Protein AF-A0A6A2YYT9-F1 (afdb_monomer_lite)

Organism: Hibiscus syriacus (NCBI:txid106335)

Foldseek 3Di:
DVVVVVVCCVPVPVNVVVVVVVVVVVVVVVVVVVVVVVVLVVVLVVVVVVVVVVVVVVVVVVVVVVVVVVVVVPVPDDDDDDDDDDDDDDPPPPCPPPDPQPPDQWWDWDQHSNFIKIWDAALVRDIDIDGLADPPHGAGQRVFGADNGRGDGPVHD

Structure (mmCIF, N/CA/C/O backbone):
data_AF-A0A6A2YYT9-F1
#
_entry.id   AF-A0A6A2YYT9-F1
#
loop_
_atom_site.group_PDB
_atom_site.id
_atom_site.type_symbol
_atom_site.label_atom_id
_atom_site.label_alt_id
_atom_site.label_comp_id
_atom_site.label_asym_id
_atom_site.label_entity_id
_atom_site.label_seq_id
_atom_site.pdbx_PDB_ins_code
_atom_site.Cartn_x
_atom_site.Cartn_y
_atom_site.Cartn_z
_atom_site.occupancy
_atom_site.B_iso_or_equiv
_atom_site.auth_seq_id
_atom_site.auth_comp_id
_atom_site.auth_asym_id
_atom_site.auth_atom_id
_atom_site.pdbx_PDB_model_num
ATOM 1 N N . MET A 1 1 ? 36.966 -10.163 -43.800 1.00 61.69 1 MET A N 1
ATOM 2 C CA . MET A 1 1 ? 36.571 -8.860 -43.213 1.00 61.69 1 MET A CA 1
ATOM 3 C C . MET A 1 1 ? 36.253 -8.956 -41.716 1.00 61.69 1 MET A C 1
ATOM 5 O O . MET A 1 1 ? 36.649 -8.059 -40.992 1.00 61.69 1 MET A O 1
ATOM 9 N N . LEU A 1 2 ? 35.681 -10.064 -41.221 1.00 68.06 2 LEU A N 1
ATOM 10 C CA . LEU A 1 2 ? 35.328 -10.274 -39.797 1.00 68.06 2 LEU A CA 1
ATOM 11 C C . LEU A 1 2 ? 36.461 -10.055 -38.766 1.00 68.06 2 LEU A C 1
ATOM 13 O O . LEU A 1 2 ? 36.206 -9.639 -37.641 1.00 68.06 2 LEU A O 1
ATOM 17 N N . LEU A 1 3 ? 37.720 -10.337 -39.126 1.00 70.00 3 LEU A N 1
ATOM 18 C CA . LEU A 1 3 ? 38.873 -10.094 -38.244 1.00 70.00 3 LEU A CA 1
ATOM 19 C C . LEU A 1 3 ? 39.231 -8.607 -38.141 1.00 70.00 3 LEU A C 1
ATOM 21 O O . LEU A 1 3 ? 39.622 -8.156 -37.073 1.00 70.00 3 LEU A O 1
ATOM 25 N N . HIS A 1 4 ? 39.078 -7.848 -39.229 1.00 68.00 4 HIS A N 1
ATOM 26 C CA . HIS A 1 4 ? 39.353 -6.411 -39.232 1.00 68.00 4 HIS A CA 1
ATOM 27 C C . HIS A 1 4 ? 38.322 -5.656 -38.394 1.00 68.00 4 HIS A C 1
ATOM 29 O O . HIS A 1 4 ? 38.706 -4.787 -37.625 1.00 68.00 4 HIS A O 1
ATOM 35 N N . GLU A 1 5 ? 37.045 -6.041 -38.457 1.00 70.75 5 GLU A N 1
ATOM 36 C CA . GLU A 1 5 ? 36.019 -5.477 -37.571 1.00 70.75 5 GLU A CA 1
ATOM 37 C C . GLU A 1 5 ? 36.331 -5.739 -36.096 1.00 70.75 5 GLU A C 1
ATOM 39 O O . GLU A 1 5 ? 36.351 -4.796 -35.311 1.00 70.75 5 GLU A O 1
ATOM 44 N N . LYS A 1 6 ? 36.675 -6.980 -35.720 1.00 71.19 6 LYS A N 1
ATOM 45 C CA . LYS A 1 6 ? 37.061 -7.299 -34.334 1.00 71.19 6 LYS A CA 1
ATOM 46 C C . LYS A 1 6 ? 38.315 -6.554 -33.875 1.00 71.19 6 LYS A C 1
ATOM 48 O O . LYS A 1 6 ? 38.374 -6.117 -32.732 1.00 71.19 6 LYS A O 1
ATOM 53 N N . VAL A 1 7 ? 39.317 -6.399 -34.739 1.00 73.12 7 VAL A N 1
ATOM 54 C CA . VAL A 1 7 ? 40.551 -5.669 -34.402 1.00 73.12 7 VAL A CA 1
ATOM 55 C C . VAL A 1 7 ? 40.289 -4.168 -34.275 1.00 73.12 7 VAL A C 1
ATOM 57 O O . VAL A 1 7 ? 40.799 -3.554 -33.345 1.00 73.12 7 VAL A O 1
ATOM 60 N N . VAL A 1 8 ? 39.456 -3.582 -35.139 1.00 73.88 8 VAL A N 1
ATOM 61 C CA . VAL A 1 8 ? 39.032 -2.177 -35.027 1.00 73.88 8 VAL A CA 1
ATOM 62 C C . VAL A 1 8 ? 38.221 -1.962 -33.752 1.00 73.88 8 VAL A C 1
ATOM 64 O O . VAL A 1 8 ? 38.427 -0.973 -33.065 1.00 73.88 8 VAL A O 1
ATOM 67 N N . GLU A 1 9 ? 37.356 -2.899 -33.376 1.00 70.38 9 GLU A N 1
ATOM 68 C CA . GLU A 1 9 ? 36.584 -2.814 -32.135 1.00 70.38 9 GLU A CA 1
ATOM 69 C C . GLU A 1 9 ? 37.470 -2.921 -30.879 1.00 70.38 9 GLU A C 1
ATOM 71 O O . GLU A 1 9 ? 37.204 -2.260 -29.876 1.00 70.38 9 GLU A O 1
ATOM 76 N N . VAL A 1 10 ? 38.544 -3.720 -30.936 1.00 71.12 10 VAL A N 1
ATOM 77 C CA . VAL A 1 10 ? 39.514 -3.879 -29.840 1.00 71.12 10 VAL A CA 1
ATOM 78 C C . VAL A 1 10 ? 40.496 -2.705 -29.760 1.00 71.12 10 VAL A C 1
ATOM 80 O O . VAL A 1 10 ? 40.836 -2.292 -28.658 1.00 71.12 10 VAL A O 1
ATOM 83 N N . LEU A 1 11 ? 40.941 -2.158 -30.893 1.00 75.12 11 LEU A N 1
ATOM 84 C CA . LEU A 1 11 ? 41.938 -1.082 -30.943 1.00 75.12 11 LEU A CA 1
ATOM 85 C C . LEU A 1 11 ? 41.334 0.327 -30.970 1.00 75.12 11 LEU A C 1
ATOM 87 O O . LEU A 1 11 ? 42.090 1.284 -30.841 1.00 75.12 11 LEU A O 1
ATOM 91 N N . ASN A 1 12 ? 40.015 0.481 -31.138 1.00 77.75 12 ASN A N 1
ATOM 92 C CA . ASN A 1 12 ? 39.346 1.781 -31.099 1.00 77.75 12 ASN A CA 1
ATOM 93 C C . ASN A 1 12 ? 39.064 2.205 -29.643 1.00 77.75 12 ASN A C 1
ATOM 95 O O . ASN A 1 12 ? 38.141 1.664 -29.023 1.00 77.75 12 ASN A O 1
ATOM 99 N N . PRO A 1 13 ? 39.781 3.210 -29.105 1.00 72.94 13 PRO A N 1
ATOM 100 C CA . PRO A 1 13 ? 39.626 3.636 -27.714 1.00 72.94 13 PRO A CA 1
ATOM 101 C C . PRO A 1 13 ? 38.206 4.135 -27.405 1.00 72.94 13 PRO A C 1
ATOM 103 O O . PRO A 1 13 ? 37.664 3.851 -26.340 1.00 72.94 13 PRO A O 1
ATOM 106 N N . LEU A 1 14 ? 37.548 4.785 -28.373 1.00 72.00 14 LEU A N 1
ATOM 107 C CA . LEU A 1 14 ? 36.194 5.329 -28.210 1.00 72.00 14 LEU A CA 1
ATOM 108 C C . LEU A 1 14 ? 35.130 4.229 -28.067 1.00 72.00 14 LEU A C 1
ATOM 110 O O . LEU A 1 14 ? 34.137 4.407 -27.361 1.00 72.00 14 LEU A O 1
ATOM 114 N N . ALA A 1 15 ? 35.332 3.076 -28.713 1.00 69.25 15 ALA A N 1
ATOM 115 C CA . ALA A 1 15 ? 34.413 1.943 -28.605 1.00 69.25 15 ALA A CA 1
ATOM 116 C C . ALA A 1 15 ? 34.485 1.283 -27.216 1.00 69.25 15 ALA A C 1
ATOM 118 O O . ALA A 1 15 ? 33.466 0.828 -26.688 1.00 69.25 15 ALA A O 1
ATOM 119 N N . TRP A 1 16 ? 35.671 1.265 -26.603 1.00 67.81 16 TRP A N 1
ATOM 120 C CA . TRP A 1 16 ? 35.876 0.766 -25.241 1.00 67.81 16 TRP A CA 1
ATOM 121 C C . TRP A 1 16 ? 35.292 1.698 -24.194 1.00 67.81 16 TRP A C 1
ATOM 123 O O . TRP A 1 16 ? 34.579 1.244 -23.298 1.00 67.81 16 TRP A O 1
ATOM 133 N N . GLU A 1 17 ? 35.536 2.998 -24.333 1.00 74.50 17 GLU A N 1
ATOM 134 C CA . GLU A 1 17 ? 34.951 3.994 -23.443 1.00 74.50 17 GLU A CA 1
ATOM 135 C C . GLU A 1 17 ? 33.426 3.955 -23.499 1.00 74.50 17 GLU A C 1
ATOM 137 O O . GLU A 1 17 ? 32.790 3.963 -22.454 1.00 74.50 17 GLU A O 1
ATOM 142 N N . TYR A 1 18 ? 32.813 3.800 -24.676 1.00 74.75 18 TYR A N 1
ATOM 143 C CA . TYR A 1 18 ? 31.355 3.703 -24.776 1.00 74.75 18 TYR A CA 1
ATOM 144 C C . TYR A 1 18 ? 30.784 2.465 -24.063 1.00 74.75 18 TYR A C 1
ATOM 146 O O . TYR A 1 18 ? 29.787 2.572 -23.347 1.00 74.75 18 TYR A O 1
ATOM 154 N N . LYS A 1 19 ? 31.424 1.294 -24.205 1.00 74.88 19 LYS A N 1
ATOM 155 C CA . LYS A 1 19 ? 31.033 0.069 -23.479 1.00 74.88 19 LYS A CA 1
ATOM 156 C C . LYS A 1 19 ? 31.203 0.236 -21.966 1.00 74.88 19 LYS A C 1
ATOM 158 O O . LYS A 1 19 ? 30.311 -0.138 -21.206 1.00 74.88 19 LYS A O 1
ATOM 163 N N . SER A 1 20 ? 32.306 0.851 -21.542 1.00 82.69 20 SER A N 1
ATOM 164 C CA . SER A 1 20 ? 32.598 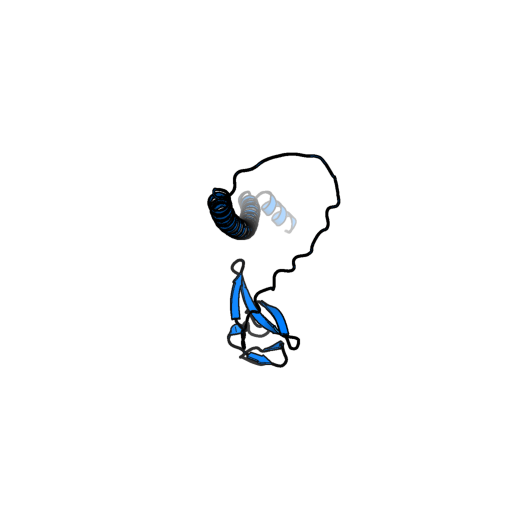1.161 -20.139 1.00 82.69 20 SER A CA 1
ATOM 165 C C . SER A 1 20 ? 31.582 2.147 -19.547 1.00 82.69 20 SER A C 1
ATOM 167 O O . SER A 1 20 ? 30.971 1.878 -18.516 1.00 82.69 20 SER A O 1
ATOM 169 N N . ILE A 1 21 ? 31.295 3.244 -20.252 1.00 87.88 21 ILE A N 1
ATOM 170 C CA . ILE A 1 21 ? 30.288 4.245 -19.878 1.00 87.88 21 ILE A CA 1
ATOM 171 C C . ILE A 1 21 ? 28.893 3.620 -19.825 1.00 87.88 21 ILE A C 1
ATOM 173 O O . ILE A 1 21 ? 28.122 3.927 -18.919 1.00 87.88 21 ILE A O 1
ATOM 177 N N . GLY A 1 22 ? 28.558 2.734 -20.765 1.00 85.62 22 GLY A N 1
ATOM 178 C CA . GLY A 1 22 ? 27.304 1.983 -20.744 1.00 85.62 22 GLY A CA 1
ATOM 179 C C . GLY A 1 22 ? 27.167 1.122 -19.487 1.00 85.62 22 GLY A C 1
ATOM 180 O O . GLY A 1 22 ? 26.114 1.137 -18.850 1.00 85.62 22 GLY A O 1
ATOM 181 N N . SER A 1 23 ? 28.245 0.438 -19.092 1.00 87.69 23 SER A N 1
ATOM 182 C CA . SER A 1 23 ? 28.294 -0.340 -17.850 1.00 87.69 23 SER A CA 1
ATOM 183 C C . SER A 1 23 ? 28.116 0.546 -16.615 1.00 87.69 23 SER A C 1
ATOM 185 O O . SER A 1 23 ? 27.245 0.270 -15.796 1.00 87.69 23 SER A O 1
ATOM 187 N N . MET A 1 24 ? 28.861 1.652 -16.517 1.00 90.50 24 MET A N 1
ATOM 188 C CA . MET A 1 24 ? 28.751 2.589 -15.390 1.00 90.50 24 MET A CA 1
ATOM 189 C C . MET A 1 24 ? 27.354 3.215 -15.288 1.00 90.50 24 MET A C 1
ATOM 191 O O . MET A 1 24 ? 26.817 3.374 -14.198 1.00 90.50 24 MET A O 1
ATOM 195 N N . LYS A 1 25 ? 26.720 3.548 -16.419 1.00 93.06 25 LYS A N 1
ATOM 196 C CA . LYS A 1 25 ? 25.337 4.054 -16.433 1.00 93.06 25 LYS A CA 1
ATOM 197 C C . LYS A 1 25 ? 24.338 3.020 -15.924 1.00 93.06 25 LYS A C 1
ATOM 199 O O . LYS A 1 25 ? 23.397 3.391 -15.228 1.00 93.06 25 LYS A O 1
ATOM 204 N N . LYS A 1 26 ? 24.527 1.746 -16.275 1.00 94.38 26 LYS A N 1
ATOM 205 C CA . LYS A 1 26 ? 23.683 0.656 -15.778 1.00 94.38 26 LYS A CA 1
ATOM 206 C C . LYS A 1 26 ? 23.831 0.500 -14.264 1.00 94.38 26 LYS A C 1
ATOM 208 O O . LYS A 1 26 ? 22.820 0.436 -13.578 1.00 94.38 26 LYS A O 1
ATOM 213 N N . GLU A 1 27 ? 25.063 0.505 -13.764 1.00 95.25 27 GLU A N 1
ATOM 214 C CA . GLU A 1 27 ? 25.356 0.412 -12.329 1.00 95.25 27 GLU A CA 1
ATOM 215 C C . GLU A 1 27 ? 24.778 1.605 -11.551 1.00 95.25 27 GLU A C 1
ATOM 217 O O . GLU A 1 27 ? 24.153 1.423 -10.514 1.00 95.25 27 GLU A O 1
ATOM 222 N N . LEU A 1 28 ? 24.874 2.826 -12.090 1.00 96.81 28 LEU A N 1
ATOM 223 C CA . LEU A 1 28 ? 24.225 3.998 -11.491 1.00 96.81 28 LEU A CA 1
ATOM 224 C C . LEU A 1 28 ? 22.702 3.857 -11.423 1.00 96.81 28 LEU A C 1
ATOM 226 O O . LEU A 1 28 ? 22.107 4.226 -10.415 1.00 96.81 28 LEU A O 1
ATOM 230 N N . ALA A 1 29 ? 22.069 3.339 -12.477 1.00 96.44 29 ALA A N 1
ATOM 231 C CA . ALA A 1 29 ? 20.625 3.118 -12.486 1.00 96.44 29 ALA A CA 1
ATOM 232 C C . ALA A 1 29 ? 20.206 2.042 -11.470 1.00 96.44 29 ALA A C 1
ATOM 234 O O . ALA A 1 29 ? 19.182 2.187 -10.804 1.00 96.44 29 ALA A O 1
ATOM 235 N N . GLU A 1 30 ? 21.010 0.988 -11.325 1.00 96.81 30 GLU A N 1
ATOM 236 C CA . GLU A 1 30 ? 20.811 -0.065 -10.328 1.00 96.81 30 GLU A CA 1
ATOM 237 C C . GLU A 1 30 ? 20.939 0.488 -8.905 1.00 96.81 30 GLU A C 1
ATOM 239 O O . GLU A 1 30 ? 19.994 0.380 -8.125 1.00 96.81 30 GLU A O 1
ATOM 244 N N . LEU A 1 31 ? 22.026 1.203 -8.605 1.00 97.31 31 LEU A N 1
ATOM 245 C CA . LEU A 1 31 ? 22.244 1.843 -7.304 1.00 97.31 31 LEU A CA 1
ATOM 246 C C . LEU A 1 31 ? 21.161 2.875 -6.962 1.00 97.31 31 LEU A C 1
ATOM 248 O O . LEU A 1 31 ? 20.731 2.967 -5.814 1.00 97.31 31 LEU A O 1
ATOM 252 N N . GLN A 1 32 ? 20.685 3.649 -7.941 1.00 96.81 32 GLN A N 1
ATOM 253 C CA . GLN A 1 32 ? 19.550 4.555 -7.740 1.00 96.81 32 GLN A CA 1
ATOM 254 C C . GLN A 1 32 ? 18.268 3.791 -7.379 1.00 96.81 32 GLN A C 1
ATOM 256 O O . GLN A 1 32 ? 17.517 4.235 -6.507 1.00 96.81 32 GLN A O 1
ATOM 261 N N . GLY A 1 33 ? 18.030 2.638 -8.011 1.00 96.75 33 GLY A N 1
ATOM 262 C CA . GLY A 1 33 ? 16.920 1.746 -7.679 1.00 96.75 33 GLY A CA 1
ATOM 263 C C . GLY A 1 33 ? 17.029 1.175 -6.264 1.00 96.75 33 GLY A C 1
ATOM 264 O O . GLY A 1 33 ? 16.063 1.234 -5.500 1.00 96.75 33 GLY A O 1
ATOM 265 N N . GLU A 1 34 ? 18.210 0.688 -5.883 1.00 97.06 34 GLU A N 1
ATOM 266 C CA . GLU A 1 34 ? 18.478 0.180 -4.533 1.00 97.06 34 GLU A CA 1
ATOM 267 C C . GLU A 1 34 ? 18.303 1.266 -3.467 1.00 97.06 34 GLU A C 1
ATOM 269 O O . GLU A 1 34 ? 17.669 1.028 -2.437 1.00 97.06 34 GLU A O 1
ATOM 274 N N . LEU A 1 35 ? 18.791 2.485 -3.723 1.00 97.50 35 LEU A N 1
ATOM 275 C CA . LEU A 1 35 ? 18.624 3.618 -2.815 1.00 97.50 35 LEU A CA 1
ATOM 276 C C . LEU A 1 35 ? 17.145 3.971 -2.623 1.00 97.50 35 LEU A C 1
ATOM 278 O O . LEU A 1 35 ? 16.708 4.185 -1.492 1.00 97.50 35 LEU A O 1
ATOM 282 N N . ALA A 1 36 ? 16.359 3.991 -3.702 1.00 94.81 36 ALA A N 1
ATOM 283 C CA . ALA A 1 36 ? 14.920 4.231 -3.621 1.00 94.81 36 ALA A CA 1
ATOM 284 C C . ALA A 1 36 ? 14.212 3.145 -2.790 1.00 94.81 36 ALA A C 1
ATOM 286 O O . ALA A 1 36 ? 13.357 3.449 -1.952 1.00 94.81 36 ALA A O 1
ATOM 287 N N . GLN A 1 37 ? 14.601 1.879 -2.964 1.00 94.25 37 GLN A N 1
ATOM 288 C CA . GLN A 1 37 ? 14.065 0.772 -2.175 1.00 94.25 37 GLN A CA 1
ATOM 289 C C . GLN A 1 37 ? 14.454 0.881 -0.694 1.00 94.25 37 GLN A C 1
ATOM 291 O O . GLN A 1 37 ? 13.606 0.678 0.180 1.00 94.25 37 GLN A O 1
ATOM 296 N N . ALA A 1 38 ? 15.710 1.217 -0.398 1.00 95.50 38 ALA A N 1
ATOM 297 C CA . ALA A 1 38 ? 16.189 1.423 0.964 1.00 95.50 38 ALA A CA 1
ATOM 298 C C . ALA A 1 38 ? 15.450 2.585 1.643 1.00 95.50 38 ALA A C 1
ATOM 300 O O . ALA A 1 38 ? 14.999 2.445 2.778 1.00 95.50 38 ALA A O 1
ATOM 301 N N . HIS A 1 39 ? 15.234 3.694 0.933 1.00 94.44 39 HIS A N 1
ATOM 302 C CA . HIS A 1 39 ? 14.486 4.844 1.438 1.00 94.44 39 HIS A CA 1
ATOM 303 C C . HIS A 1 39 ? 13.045 4.472 1.829 1.00 94.44 39 HIS A C 1
ATOM 305 O O . HIS A 1 39 ? 12.601 4.799 2.931 1.00 94.44 39 HIS A O 1
ATOM 311 N N . LYS A 1 40 ? 12.346 3.680 0.998 1.00 90.75 40 LYS A N 1
ATOM 312 C CA . LYS A 1 40 ? 11.007 3.149 1.326 1.00 90.75 40 LYS A CA 1
ATOM 313 C C . LYS A 1 40 ? 11.017 2.299 2.606 1.00 90.75 40 LYS A C 1
ATOM 315 O O . LYS A 1 40 ? 10.098 2.385 3.426 1.00 90.75 40 LYS A O 1
ATOM 320 N N . GLN A 1 41 ? 12.054 1.480 2.801 1.00 92.00 41 GLN A N 1
ATOM 321 C CA . GLN A 1 41 ? 12.204 0.675 4.020 1.00 92.00 41 GLN A CA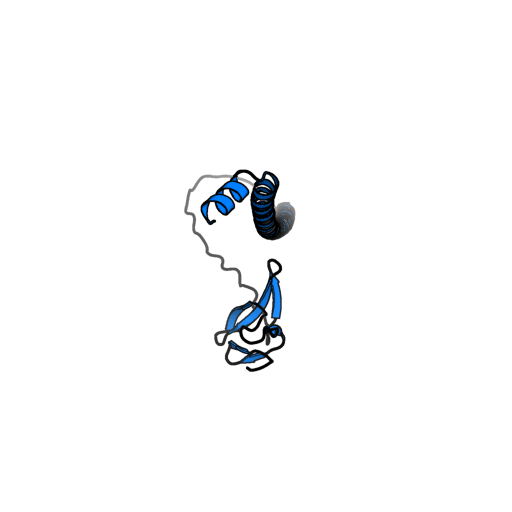 1
ATOM 322 C C . GLN A 1 41 ? 12.457 1.544 5.256 1.00 92.00 41 GLN A C 1
ATOM 324 O O . GLN A 1 41 ? 11.842 1.306 6.298 1.00 92.00 41 GLN A O 1
ATOM 329 N N . VAL A 1 42 ? 13.313 2.563 5.139 1.00 95.19 42 VAL A N 1
ATOM 330 C CA . VAL A 1 42 ? 13.613 3.498 6.232 1.00 95.19 42 VAL A CA 1
ATOM 331 C C . VAL A 1 42 ? 12.352 4.239 6.657 1.00 95.19 42 VAL A C 1
ATOM 333 O O . VAL A 1 42 ? 12.002 4.159 7.832 1.00 95.19 42 VAL A O 1
ATOM 336 N N . HIS A 1 43 ? 11.599 4.833 5.729 1.00 92.69 43 HIS A N 1
ATOM 337 C CA . HIS A 1 43 ? 10.335 5.508 6.054 1.00 92.69 43 HIS A CA 1
ATOM 338 C C . HIS A 1 43 ? 9.315 4.583 6.717 1.00 92.69 43 HIS A C 1
ATOM 340 O O . HIS A 1 43 ? 8.667 4.941 7.701 1.00 92.69 43 HIS A O 1
ATOM 346 N N . THR A 1 44 ? 9.212 3.343 6.238 1.00 89.56 44 THR A N 1
ATOM 347 C CA . THR A 1 44 ? 8.360 2.334 6.875 1.00 89.56 44 THR A CA 1
ATOM 348 C C . THR A 1 44 ? 8.796 2.054 8.315 1.00 89.56 44 THR A C 1
ATOM 350 O O . THR A 1 44 ? 7.957 1.936 9.212 1.00 89.56 44 THR A O 1
ATOM 353 N N . SER A 1 45 ? 10.102 1.922 8.553 1.00 93.12 45 SER A N 1
ATOM 354 C CA . SER A 1 45 ? 10.643 1.685 9.891 1.00 93.12 45 SER A CA 1
ATOM 355 C C . SER A 1 45 ? 10.454 2.894 10.811 1.00 93.12 45 SER A C 1
ATOM 357 O O . SER A 1 45 ? 10.055 2.721 11.961 1.00 93.12 45 SER A O 1
ATOM 359 N N . GLU A 1 46 ? 10.628 4.104 10.285 1.00 94.19 46 GLU A N 1
ATOM 360 C CA . GLU A 1 46 ? 10.427 5.370 10.982 1.00 94.19 46 GLU A CA 1
ATOM 361 C C . GLU A 1 46 ? 8.976 5.510 11.443 1.00 94.19 46 GLU A C 1
ATOM 363 O O . GLU A 1 46 ? 8.730 5.700 12.633 1.00 94.19 46 GLU A O 1
ATOM 368 N N . ALA A 1 47 ? 8.007 5.305 10.544 1.00 92.06 47 ALA A N 1
ATOM 369 C CA . ALA A 1 47 ? 6.585 5.367 10.879 1.00 92.06 47 ALA A CA 1
ATOM 370 C C . ALA A 1 47 ? 6.201 4.351 11.972 1.00 92.06 47 ALA A C 1
ATOM 372 O O . ALA A 1 47 ? 5.428 4.660 12.882 1.00 92.06 47 ALA A O 1
ATOM 373 N N . ARG A 1 48 ? 6.771 3.136 11.929 1.00 93.38 48 ARG A N 1
ATOM 374 C CA . ARG A 1 48 ? 6.552 2.112 12.968 1.00 93.38 48 ARG A CA 1
ATOM 375 C C . ARG A 1 48 ? 7.129 2.534 14.317 1.00 93.38 48 ARG A C 1
ATOM 377 O O . ARG A 1 48 ? 6.470 2.338 15.338 1.00 93.38 48 ARG A O 1
ATOM 384 N N . VAL A 1 49 ? 8.341 3.089 14.328 1.00 96.75 49 VAL A N 1
ATOM 385 C CA . VAL A 1 49 ? 8.996 3.571 15.552 1.00 96.75 49 VAL A CA 1
ATOM 386 C C . VAL A 1 49 ? 8.242 4.768 16.123 1.00 96.75 49 VAL A C 1
ATOM 388 O O . VAL A 1 49 ? 7.941 4.764 17.312 1.00 96.75 49 VAL A O 1
ATOM 391 N N . SER A 1 50 ? 7.853 5.735 15.292 1.00 95.06 50 SER A N 1
ATOM 392 C CA . SER A 1 50 ? 7.053 6.896 15.698 1.00 95.06 50 SER A CA 1
ATOM 393 C C . SER A 1 50 ? 5.742 6.470 16.370 1.00 95.06 50 SER A C 1
ATOM 395 O O . SER A 1 50 ? 5.493 6.854 17.511 1.00 95.06 50 SER A O 1
ATOM 397 N N . ALA A 1 51 ? 4.971 5.564 15.759 1.00 94.69 51 ALA A N 1
ATOM 398 C CA . ALA A 1 51 ? 3.740 5.052 16.366 1.00 94.69 51 ALA A CA 1
ATOM 399 C C . ALA A 1 51 ? 3.983 4.293 17.689 1.00 94.69 51 ALA A C 1
ATOM 401 O O . ALA A 1 51 ? 3.151 4.324 18.603 1.00 94.69 51 ALA A O 1
ATOM 402 N N . ALA A 1 52 ? 5.114 3.589 17.813 1.00 96.19 52 ALA A N 1
ATOM 403 C CA . ALA A 1 52 ? 5.493 2.924 19.056 1.00 96.19 52 ALA A CA 1
ATOM 404 C C . ALA A 1 52 ? 5.849 3.937 20.156 1.00 96.19 52 ALA A C 1
ATOM 406 O O . ALA A 1 52 ? 5.411 3.766 21.296 1.00 96.19 52 ALA A O 1
ATOM 407 N N . LEU A 1 53 ? 6.582 4.999 19.812 1.00 97.62 53 LEU A N 1
ATOM 408 C CA . LEU A 1 53 ? 6.913 6.093 20.723 1.00 97.62 53 LEU A CA 1
ATOM 409 C C . LEU A 1 53 ? 5.650 6.817 21.205 1.00 97.62 53 LEU A C 1
ATOM 411 O O . LEU A 1 53 ? 5.493 7.002 22.410 1.00 97.62 53 LEU A O 1
ATOM 415 N N . ASP A 1 54 ? 4.699 7.113 20.318 1.00 96.31 54 ASP A N 1
ATOM 416 C CA . ASP A 1 54 ? 3.418 7.733 20.688 1.00 96.31 54 ASP A CA 1
ATOM 417 C C . ASP A 1 54 ? 2.624 6.872 21.675 1.00 96.31 54 ASP A C 1
ATOM 419 O O . ASP A 1 54 ? 2.055 7.363 22.657 1.00 96.31 54 ASP A O 1
ATOM 423 N N . LYS A 1 55 ? 2.612 5.553 21.454 1.00 95.62 55 LYS A N 1
ATOM 424 C CA . LYS A 1 55 ? 1.963 4.609 22.365 1.00 95.62 55 LYS A CA 1
ATOM 425 C C . LYS A 1 55 ? 2.653 4.576 23.727 1.00 95.62 55 LYS A C 1
ATOM 427 O O . LYS A 1 55 ? 1.956 4.524 24.739 1.00 95.62 55 LYS A O 1
ATOM 432 N N . LEU A 1 56 ? 3.986 4.596 23.770 1.00 96.75 56 LEU A N 1
ATOM 433 C CA . LEU A 1 56 ? 4.735 4.653 25.028 1.00 96.75 56 LEU A CA 1
ATOM 434 C C . LEU A 1 56 ? 4.463 5.962 25.773 1.00 96.75 56 LEU A C 1
ATOM 436 O O . LEU A 1 56 ? 4.149 5.908 26.957 1.00 96.75 56 LEU A O 1
ATOM 440 N N . ALA A 1 57 ? 4.460 7.101 25.080 1.00 96.44 57 ALA A N 1
ATOM 441 C CA . ALA A 1 57 ? 4.125 8.398 25.666 1.00 96.44 57 ALA A CA 1
ATOM 442 C C . ALA A 1 57 ? 2.689 8.430 26.224 1.00 96.44 57 ALA A C 1
ATOM 444 O O . ALA A 1 57 ? 2.430 8.987 27.292 1.00 96.44 57 ALA A O 1
ATOM 445 N N . TYR A 1 58 ? 1.732 7.801 25.535 1.00 95.00 58 TYR A N 1
ATOM 446 C CA . TYR A 1 58 ? 0.374 7.630 26.053 1.00 95.00 58 TYR A CA 1
ATOM 447 C C . TYR A 1 58 ? 0.340 6.767 27.324 1.00 95.00 58 TYR A C 1
ATOM 449 O O . TYR A 1 58 ? -0.329 7.124 28.296 1.00 95.00 58 TYR A O 1
ATOM 457 N N . LEU A 1 59 ? 1.062 5.641 27.333 1.00 93.75 59 LEU A N 1
ATOM 458 C CA . LEU A 1 59 ? 1.135 4.752 28.495 1.00 93.75 59 LEU A CA 1
ATOM 459 C C . LEU A 1 59 ? 1.819 5.428 29.687 1.00 93.75 59 LEU A C 1
ATOM 461 O O . LEU A 1 59 ? 1.329 5.297 30.804 1.00 93.75 59 LEU A O 1
ATOM 465 N N . GLU A 1 60 ? 2.883 6.192 29.454 1.00 94.88 60 GLU A N 1
ATOM 466 C CA . GLU A 1 60 ? 3.565 6.986 30.477 1.00 94.88 60 GLU A CA 1
ATOM 467 C C . GLU A 1 60 ? 2.603 7.980 31.137 1.00 94.88 60 GLU A C 1
ATOM 469 O O . GLU A 1 60 ? 2.494 8.011 32.361 1.00 94.88 60 GLU A O 1
ATOM 474 N N . LYS A 1 61 ? 1.824 8.730 30.345 1.00 94.31 61 LYS A N 1
ATOM 475 C CA . LYS A 1 61 ? 0.798 9.646 30.873 1.00 94.31 61 LYS A CA 1
ATOM 476 C C . LYS A 1 61 ? -0.237 8.922 31.730 1.00 94.31 61 LYS A C 1
ATOM 478 O O . LYS A 1 61 ? -0.619 9.428 32.783 1.00 94.31 61 LYS A O 1
ATOM 483 N N . LEU A 1 62 ? -0.693 7.747 31.295 1.00 92.88 62 LEU A N 1
ATOM 484 C CA . LEU A 1 62 ? -1.687 6.961 32.026 1.00 92.88 62 LEU A CA 1
ATOM 485 C C . LEU A 1 62 ? -1.117 6.437 33.352 1.00 92.88 62 LEU A C 1
ATOM 487 O O . LEU A 1 62 ? -1.791 6.521 34.376 1.00 92.88 62 LEU A O 1
ATOM 491 N N . VAL A 1 63 ? 0.125 5.948 33.350 1.00 92.50 63 VAL A N 1
ATOM 492 C CA . VAL A 1 63 ? 0.823 5.479 34.557 1.00 92.50 63 VAL A CA 1
ATOM 493 C C . VAL A 1 63 ? 1.091 6.633 35.521 1.00 92.50 63 VAL A C 1
ATOM 495 O O . VAL A 1 63 ? 0.765 6.511 36.699 1.00 92.50 63 VAL A O 1
ATOM 498 N N . ASN A 1 64 ? 1.596 7.770 35.037 1.00 90.88 64 ASN A N 1
ATOM 499 C CA . ASN A 1 64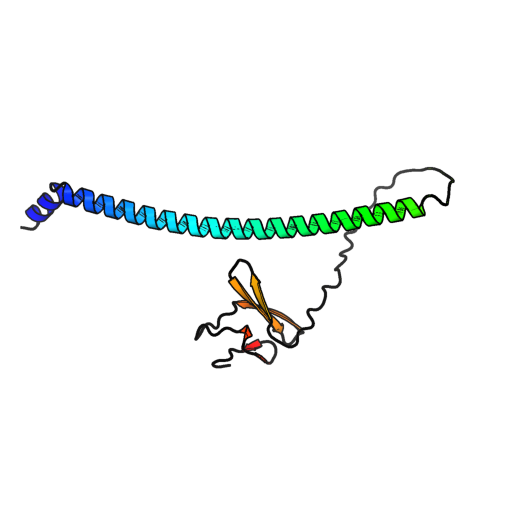 ? 1.838 8.952 35.868 1.00 90.88 64 ASN A CA 1
ATOM 500 C C . ASN A 1 64 ? 0.532 9.502 36.463 1.00 90.88 64 ASN A C 1
ATOM 502 O O . ASN A 1 64 ? 0.498 9.870 37.635 1.00 90.88 64 ASN A O 1
ATOM 506 N N . GLY A 1 65 ? -0.563 9.494 35.695 1.00 85.62 65 GLY A N 1
ATOM 507 C CA . GLY A 1 65 ? -1.894 9.829 36.205 1.00 85.62 65 GLY A CA 1
ATOM 508 C C . GLY A 1 65 ? -2.370 8.864 37.296 1.00 85.62 65 GLY A C 1
ATOM 509 O O . GLY A 1 65 ? -2.839 9.305 38.342 1.00 85.62 65 GLY A O 1
ATOM 510 N N . LYS A 1 66 ? -2.194 7.550 37.102 1.00 79.94 66 LYS A N 1
ATOM 511 C CA . LYS A 1 66 ? -2.552 6.527 38.101 1.00 79.94 66 LYS A CA 1
ATOM 512 C C . LYS A 1 66 ? -1.714 6.600 39.377 1.00 79.94 66 LYS A C 1
ATOM 514 O O . LYS A 1 66 ? -2.259 6.426 40.461 1.00 79.94 66 LYS A O 1
ATOM 519 N N . LEU A 1 67 ? -0.427 6.917 39.263 1.00 69.44 67 LEU A N 1
ATOM 520 C CA . LEU A 1 67 ? 0.463 7.112 40.408 1.00 69.44 67 LEU A CA 1
ATOM 521 C C . LEU A 1 67 ? 0.022 8.306 41.278 1.00 69.44 67 LEU A C 1
ATOM 523 O O . LEU A 1 67 ? 0.120 8.251 42.503 1.00 69.44 67 LEU A O 1
ATOM 527 N N . LEU A 1 68 ? -0.489 9.377 40.658 1.00 61.06 68 LEU A N 1
ATOM 528 C CA . LEU A 1 68 ? -1.046 10.533 41.370 1.00 61.06 68 LEU A CA 1
ATOM 529 C C . LEU A 1 68 ? -2.364 10.189 42.090 1.00 61.06 68 LEU A C 1
ATOM 531 O O . LEU A 1 68 ? -2.572 10.635 43.221 1.00 61.06 68 LEU A O 1
ATOM 535 N N . GLU A 1 69 ? -3.227 9.365 41.486 1.00 58.88 69 GLU A N 1
ATOM 536 C CA . GLU A 1 69 ? -4.450 8.863 42.138 1.00 58.88 69 GLU A CA 1
ATOM 537 C C . GLU A 1 69 ? -4.130 7.968 43.354 1.00 58.88 69 GLU A C 1
ATOM 539 O O . GLU A 1 69 ? -4.728 8.137 44.417 1.00 58.88 69 GLU A O 1
ATOM 544 N N . ASP A 1 70 ? -3.149 7.064 43.255 1.00 57.88 70 ASP 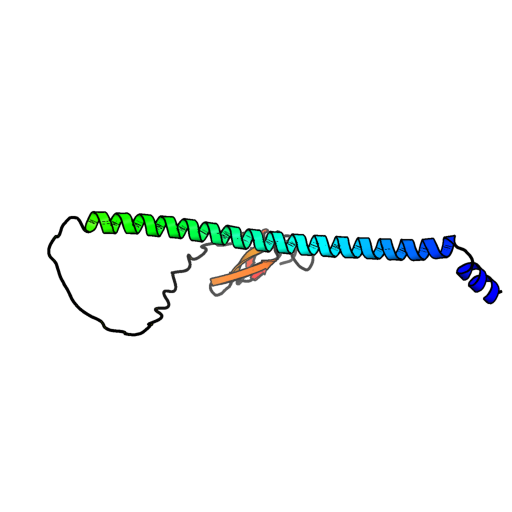A N 1
ATOM 545 C CA . ASP A 1 70 ? -2.764 6.198 44.383 1.00 57.88 70 ASP A CA 1
ATOM 546 C C . ASP A 1 70 ? -2.082 6.978 45.520 1.00 57.88 70 ASP A C 1
ATOM 548 O O . ASP A 1 70 ? -2.306 6.686 46.699 1.00 57.88 70 ASP A O 1
ATOM 552 N N . LYS A 1 71 ? -1.307 8.025 45.205 1.00 57.38 71 LYS A N 1
ATOM 553 C CA . LYS A 1 71 ? -0.682 8.889 46.219 1.00 57.38 71 LYS A CA 1
ATOM 554 C C . LYS A 1 71 ? -1.704 9.748 46.974 1.00 57.38 71 LYS A C 1
ATOM 556 O O . LYS A 1 71 ? -1.585 9.904 48.183 1.00 57.38 71 LYS A O 1
ATOM 561 N N . THR A 1 72 ? -2.736 10.242 46.293 1.00 50.88 72 THR A N 1
ATOM 562 C CA . THR A 1 72 ? -3.815 11.037 46.914 1.00 50.88 72 THR A CA 1
ATOM 563 C C . THR A 1 72 ? -4.823 10.188 47.692 1.00 50.88 72 THR A C 1
ATOM 565 O O . THR A 1 72 ? -5.440 10.681 48.633 1.00 50.88 72 THR A O 1
ATOM 568 N N . LYS A 1 73 ? -4.947 8.892 47.377 1.00 48.41 73 LYS A N 1
ATOM 569 C CA . LYS A 1 73 ? -5.748 7.938 48.162 1.00 48.41 73 LYS A CA 1
ATOM 570 C C . LYS A 1 73 ? -5.017 7.397 49.403 1.00 48.41 73 LYS A C 1
ATOM 572 O O . LYS A 1 73 ? -5.672 6.981 50.355 1.00 48.41 73 LYS A O 1
ATOM 577 N N . THR A 1 74 ? -3.683 7.430 49.418 1.00 43.03 74 THR A N 1
ATOM 578 C CA . THR A 1 74 ? -2.854 6.869 50.506 1.00 43.03 74 THR A CA 1
ATOM 579 C C . THR A 1 74 ? -2.592 7.852 51.663 1.00 43.03 74 THR A C 1
ATOM 581 O O . THR A 1 74 ? -2.163 7.435 52.734 1.00 43.03 74 THR A O 1
ATOM 584 N N . GLU A 1 75 ? -2.935 9.139 51.542 1.00 39.09 75 GLU A N 1
ATOM 585 C CA . GLU A 1 75 ? -2.803 10.113 52.650 1.00 39.09 75 GLU A CA 1
ATOM 586 C C . GLU A 1 75 ? -3.985 10.111 53.650 1.00 39.09 75 GLU A C 1
ATOM 588 O O . GLU A 1 75 ? -4.066 10.967 54.528 1.00 39.09 75 GLU A O 1
ATOM 593 N N . SER A 1 76 ? -4.880 9.114 53.594 1.00 44.56 76 SER A N 1
ATOM 594 C CA . SER A 1 76 ? -5.946 8.914 54.591 1.00 44.56 76 SER A CA 1
ATOM 595 C C . SER A 1 76 ? -5.996 7.474 55.113 1.00 44.56 76 SER A C 1
ATOM 597 O O . SER A 1 76 ? -7.018 6.805 55.016 1.00 44.56 76 SER A O 1
ATOM 599 N N . SER A 1 77 ? -4.876 6.943 55.614 1.00 40.34 77 SER A N 1
ATOM 600 C CA . SER A 1 77 ? -4.841 5.908 56.673 1.00 40.34 77 SER A CA 1
ATOM 601 C C . SER A 1 77 ? -3.395 5.544 57.032 1.00 40.34 77 SER A C 1
ATOM 603 O O . SER A 1 77 ? -2.738 4.747 56.372 1.00 40.34 77 SER A O 1
ATOM 605 N N . VAL A 1 78 ? -2.891 6.131 58.116 1.00 46.72 78 VAL A N 1
ATOM 606 C CA . VAL A 1 78 ? -1.654 5.708 58.788 1.00 46.72 78 VAL A CA 1
ATOM 607 C C . VAL A 1 78 ? -1.958 4.566 59.761 1.00 46.72 78 VAL A C 1
ATOM 609 O O . VAL A 1 78 ? -2.696 4.784 60.717 1.00 46.72 78 VAL A O 1
ATOM 612 N N . ALA A 1 79 ? -1.365 3.387 59.530 1.00 33.03 79 ALA A N 1
ATOM 613 C CA . ALA A 1 79 ? -0.833 2.459 60.546 1.00 33.03 79 ALA A CA 1
ATOM 614 C C . ALA A 1 79 ? -0.142 1.241 59.877 1.00 33.03 79 ALA A C 1
ATOM 616 O O . ALA A 1 79 ? -0.756 0.510 59.105 1.00 33.03 79 ALA A O 1
ATOM 617 N N . SER A 1 80 ? 1.147 1.048 60.174 1.00 37.09 80 SER A N 1
ATOM 618 C CA . SER A 1 80 ? 2.088 0.013 59.678 1.00 37.09 80 SER A CA 1
ATOM 619 C C . SER A 1 80 ? 2.029 -1.305 60.510 1.00 37.09 80 SER A C 1
ATOM 621 O O . SER A 1 80 ? 1.212 -1.349 61.429 1.00 37.09 80 SER A O 1
ATOM 623 N N . PRO A 1 81 ? 2.946 -2.315 60.403 1.00 59.09 81 PRO A N 1
ATOM 624 C CA . PRO A 1 81 ? 3.825 -2.800 59.308 1.00 59.09 81 PRO A CA 1
ATOM 625 C C . PRO A 1 81 ? 3.938 -4.368 59.165 1.00 59.09 81 PRO A C 1
ATOM 627 O O . PRO A 1 81 ? 3.465 -5.123 60.007 1.00 59.09 81 PRO A O 1
ATOM 630 N N . SER A 1 82 ? 4.701 -4.814 58.142 1.00 39.69 82 SER A N 1
ATOM 631 C CA . SER A 1 82 ? 5.542 -6.050 58.034 1.00 39.69 82 SER A CA 1
ATOM 632 C C . SER A 1 82 ? 4.936 -7.446 57.740 1.00 39.69 82 SER A C 1
ATOM 634 O O . SER A 1 82 ? 4.245 -8.012 58.577 1.00 39.69 82 SER A O 1
ATOM 636 N N . SER A 1 83 ? 5.338 -8.089 56.621 1.00 38.22 83 SER A N 1
ATOM 637 C CA . SER A 1 83 ? 6.347 -9.189 56.567 1.00 38.22 83 SER A CA 1
ATOM 638 C C . SER A 1 83 ? 6.231 -10.144 55.351 1.00 38.22 83 SER A C 1
ATOM 640 O O . SER A 1 83 ? 5.173 -10.685 55.062 1.00 38.22 83 SER A O 1
ATOM 642 N N . SER A 1 84 ? 7.397 -10.398 54.736 1.00 39.22 84 SER A N 1
ATOM 643 C CA . SER A 1 84 ? 7.904 -11.643 54.112 1.00 39.22 84 SER A CA 1
ATOM 644 C C . SER A 1 84 ? 7.246 -12.298 52.880 1.00 39.22 84 SER A C 1
ATOM 646 O O . SER A 1 84 ? 6.196 -12.922 52.948 1.00 39.22 84 SER A O 1
ATOM 648 N N . THR A 1 85 ? 8.036 -12.312 51.799 1.00 43.53 85 THR A N 1
ATOM 649 C CA . THR A 1 85 ? 8.435 -13.484 50.988 1.00 43.53 85 THR A CA 1
ATOM 650 C C . THR A 1 85 ? 7.382 -14.557 50.673 1.00 43.53 85 THR A C 1
ATOM 652 O O . THR A 1 85 ? 7.160 -15.475 51.457 1.00 43.53 85 THR A O 1
ATOM 655 N N . SER A 1 86 ? 6.887 -14.571 49.431 1.00 40.00 86 SER A N 1
ATOM 656 C CA . SER A 1 86 ? 6.526 -15.823 48.754 1.00 40.00 86 SER A CA 1
ATOM 657 C C . SER A 1 86 ? 6.623 -15.663 47.237 1.00 40.00 86 SER A C 1
ATOM 659 O O . SER A 1 86 ? 5.880 -14.914 46.610 1.00 40.00 86 SER A O 1
ATOM 661 N N . THR A 1 87 ? 7.595 -16.355 46.653 1.00 47.38 87 THR A N 1
ATOM 662 C CA . THR A 1 87 ? 7.720 -16.614 45.221 1.00 47.38 87 THR A CA 1
ATOM 663 C C . THR A 1 87 ? 6.554 -17.480 44.762 1.00 47.38 87 THR A C 1
ATOM 665 O O . THR A 1 87 ? 6.563 -18.671 45.063 1.00 47.38 87 THR A O 1
ATOM 668 N N . GLN A 1 88 ? 5.590 -16.939 44.013 1.00 40.59 88 GLN A N 1
ATOM 669 C CA . GLN A 1 88 ? 4.662 -17.765 43.235 1.00 40.59 88 GLN A CA 1
ATOM 670 C C . GLN A 1 88 ? 4.341 -17.137 41.876 1.00 40.59 88 GLN A C 1
ATOM 672 O O . GLN A 1 88 ? 3.779 -16.054 41.783 1.00 40.59 88 GLN A O 1
ATOM 677 N N . SER A 1 89 ? 4.733 -17.900 40.854 1.00 43.34 89 SER A N 1
ATOM 678 C CA . SER A 1 89 ? 4.041 -18.142 39.588 1.00 43.34 89 SER A CA 1
ATOM 679 C C . SER A 1 89 ? 3.645 -16.943 38.721 1.00 43.34 89 SER A C 1
ATOM 681 O O . SER A 1 89 ? 2.702 -16.203 38.991 1.00 43.34 89 SER A O 1
ATOM 683 N N . LEU A 1 90 ? 4.337 -16.835 37.584 1.00 46.84 90 LEU A N 1
ATOM 684 C CA . LEU A 1 90 ? 3.911 -16.086 36.406 1.00 46.84 90 LEU A CA 1
ATOM 685 C C . LEU A 1 90 ? 2.640 -16.715 35.817 1.00 46.84 90 LEU A C 1
ATOM 687 O O . LEU A 1 90 ? 2.699 -17.455 34.834 1.00 46.84 90 LEU A O 1
ATOM 691 N N . ASP A 1 91 ? 1.478 -16.384 36.370 1.00 37.69 91 ASP A N 1
ATOM 692 C CA . ASP A 1 91 ? 0.219 -16.623 35.679 1.00 37.69 91 ASP A CA 1
ATOM 693 C C . ASP A 1 91 ? -0.006 -15.523 34.645 1.00 37.69 91 ASP A C 1
ATOM 695 O O . ASP A 1 91 ? -0.367 -14.377 34.922 1.00 37.69 91 ASP A O 1
ATOM 699 N N . THR A 1 92 ? 0.259 -15.906 33.399 1.00 49.22 92 THR A N 1
ATOM 700 C CA . THR A 1 92 ? 0.018 -15.107 32.204 1.00 49.22 92 THR A CA 1
ATOM 701 C C . THR A 1 92 ? -1.492 -14.999 32.001 1.00 49.22 92 THR A C 1
ATOM 703 O O . THR A 1 92 ? -2.083 -15.696 31.175 1.00 49.22 92 THR A O 1
ATOM 706 N N . LEU A 1 93 ? -2.149 -14.114 32.754 1.00 43.69 93 LEU A N 1
ATOM 707 C CA . LEU A 1 93 ? -3.517 -13.713 32.458 1.00 43.69 93 LEU A CA 1
ATOM 708 C C . LEU A 1 93 ? -3.504 -12.959 31.131 1.00 43.69 93 LEU A C 1
ATOM 710 O O . LEU A 1 93 ? -3.219 -11.765 31.042 1.00 43.69 93 LEU A O 1
ATOM 714 N N . LYS A 1 94 ? -3.815 -13.712 30.075 1.00 51.12 94 LYS A N 1
ATOM 715 C CA . LYS A 1 94 ? -4.117 -13.269 28.716 1.00 51.12 94 LYS A CA 1
ATOM 716 C C . LYS A 1 94 ? -5.332 -12.346 28.756 1.00 51.12 94 LYS A C 1
ATOM 718 O O . LYS A 1 94 ? -6.441 -12.720 28.384 1.00 51.12 94 LYS A O 1
ATOM 723 N N . ARG A 1 95 ? -5.118 -11.112 29.210 1.00 44.00 95 ARG A N 1
ATOM 724 C CA . ARG A 1 95 ? -6.085 -10.022 29.167 1.00 44.00 95 ARG A CA 1
ATOM 725 C C . ARG A 1 95 ? -6.205 -9.602 27.704 1.00 44.00 95 ARG A C 1
ATOM 727 O O . ARG A 1 95 ? -5.579 -8.647 27.257 1.00 44.00 95 ARG A O 1
ATOM 734 N N . LYS A 1 96 ? -6.963 -10.381 26.921 1.00 54.72 96 LYS A N 1
ATOM 735 C CA . LYS A 1 96 ? -7.470 -9.954 25.615 1.00 54.72 96 LYS A CA 1
ATOM 736 C C . LYS A 1 96 ? -8.320 -8.722 25.898 1.00 54.72 96 LYS A C 1
ATOM 738 O O . LYS A 1 96 ? -9.462 -8.843 26.329 1.00 54.72 96 LYS A O 1
ATOM 743 N N . SER A 1 97 ? -7.733 -7.541 25.731 1.00 57.41 97 SER A N 1
ATOM 744 C CA . SER A 1 97 ? -8.504 -6.308 25.699 1.00 57.41 97 SER A CA 1
ATOM 745 C C . SER A 1 97 ? -9.609 -6.480 24.652 1.00 57.41 97 SER A C 1
ATOM 747 O O . SER A 1 97 ? -9.347 -7.065 23.591 1.00 57.41 97 SER A O 1
ATOM 749 N N . PRO A 1 98 ? -10.847 -6.040 24.933 1.00 48.91 98 PRO A N 1
ATOM 750 C CA . PRO A 1 98 ? -11.891 -6.046 23.926 1.00 48.91 98 PRO A CA 1
ATOM 751 C C . PRO A 1 98 ? -11.384 -5.179 22.776 1.00 48.91 98 PRO A C 1
ATOM 753 O O . PRO A 1 98 ? -11.202 -3.968 22.918 1.00 48.91 98 PRO A O 1
ATOM 756 N N . ARG A 1 99 ? -11.041 -5.818 21.653 1.00 63.28 99 ARG A N 1
ATOM 757 C CA . ARG A 1 99 ? -10.695 -5.093 20.433 1.00 63.28 99 ARG A CA 1
ATOM 758 C C . ARG A 1 99 ? -11.943 -4.296 20.078 1.00 63.28 99 ARG A C 1
ATOM 760 O O . ARG A 1 99 ? -13.000 -4.893 19.892 1.00 63.28 99 ARG A O 1
ATOM 767 N N . LYS A 1 100 ? -11.827 -2.967 20.051 1.00 59.50 100 LYS A N 1
ATOM 768 C CA . LYS A 1 100 ? -12.908 -2.071 19.629 1.00 59.50 100 LYS A CA 1
ATOM 769 C C . LYS A 1 100 ? -13.404 -2.574 18.272 1.00 59.50 100 LYS A C 1
ATOM 771 O O . LYS A 1 100 ? -12.617 -2.658 17.330 1.00 59.50 100 LYS A O 1
ATOM 776 N N . SER A 1 101 ? -14.661 -3.002 18.199 1.00 57.66 101 SER A N 1
ATOM 777 C CA . SER A 1 101 ? -15.260 -3.435 16.942 1.00 57.66 101 SER A CA 1
ATOM 778 C C . SER A 1 101 ? -15.308 -2.228 16.009 1.00 57.66 101 SER A C 1
ATOM 780 O O . SER A 1 101 ? -15.870 -1.202 16.377 1.00 57.66 101 SER A O 1
ATOM 782 N N . LEU A 1 102 ? -14.710 -2.333 14.822 1.00 59.56 102 LEU A N 1
ATOM 783 C CA . LEU A 1 102 ? -14.810 -1.302 13.786 1.00 59.56 102 LEU A CA 1
ATOM 784 C C . LEU A 1 102 ? -16.238 -1.315 13.231 1.00 59.56 102 LEU A C 1
ATOM 786 O O . LEU A 1 102 ? -16.517 -2.075 12.312 1.00 59.56 102 LEU A O 1
ATOM 790 N N . ASP A 1 103 ? -17.191 -0.632 13.856 1.00 60.53 103 ASP A N 1
ATOM 791 C CA . ASP A 1 103 ? -18.579 -0.614 13.382 1.00 60.53 103 ASP A CA 1
ATOM 792 C C . ASP A 1 103 ? -18.666 0.153 12.055 1.00 60.53 103 ASP A C 1
ATOM 794 O O . ASP A 1 103 ? -18.788 1.373 12.021 1.00 60.53 103 ASP A O 1
ATOM 798 N N . VAL A 1 104 ? -18.470 -0.566 10.951 1.00 66.12 104 VAL A N 1
ATOM 799 C CA . VAL A 1 104 ? -18.500 -0.023 9.597 1.00 66.12 104 VAL A CA 1
ATOM 800 C C . VAL A 1 104 ? -19.290 -0.937 8.686 1.00 66.12 104 VAL A C 1
ATOM 802 O O . VAL A 1 104 ? -19.013 -2.131 8.569 1.00 66.12 104 VAL A O 1
ATOM 805 N N . SER A 1 105 ? -20.275 -0.333 8.028 1.00 74.31 105 SER A N 1
ATOM 806 C CA . SER A 1 105 ? -21.185 -0.984 7.088 1.00 74.31 105 SER A CA 1
ATOM 807 C C . SER A 1 105 ? -20.628 -1.053 5.657 1.00 74.31 105 SER A C 1
ATOM 809 O O . SER A 1 105 ? -21.295 -1.594 4.780 1.00 74.31 105 SER A O 1
ATOM 811 N N . GLY A 1 106 ? -19.432 -0.512 5.391 1.00 86.06 106 GLY A N 1
ATOM 812 C CA . GLY A 1 106 ? -18.875 -0.394 4.042 1.00 86.06 106 GLY A CA 1
ATOM 813 C C . GLY A 1 106 ? -17.343 -0.418 4.001 1.00 86.06 106 GLY A C 1
ATOM 814 O O . GLY A 1 106 ? -16.700 -0.497 5.052 1.00 86.06 106 GLY A O 1
ATOM 815 N N . PRO A 1 107 ? -16.757 -0.388 2.792 1.00 93.88 107 PRO A N 1
ATOM 816 C CA . PRO A 1 107 ? -15.312 -0.380 2.617 1.00 93.88 107 PRO A CA 1
ATOM 817 C C . PRO A 1 107 ? -14.705 0.938 3.118 1.00 93.88 107 PRO A C 1
ATOM 819 O O . PRO A 1 107 ? -15.206 2.019 2.816 1.00 93.88 107 PRO A O 1
ATOM 822 N N . ILE A 1 108 ? -13.612 0.852 3.874 1.00 94.69 108 ILE A N 1
ATOM 823 C CA . ILE A 1 108 ? -12.870 2.012 4.380 1.00 94.69 108 ILE A CA 1
ATOM 824 C C . ILE A 1 108 ? -11.511 2.076 3.677 1.00 94.69 108 ILE A C 1
ATOM 826 O O . ILE A 1 108 ? -10.726 1.135 3.834 1.00 94.69 108 ILE A O 1
ATOM 830 N N . P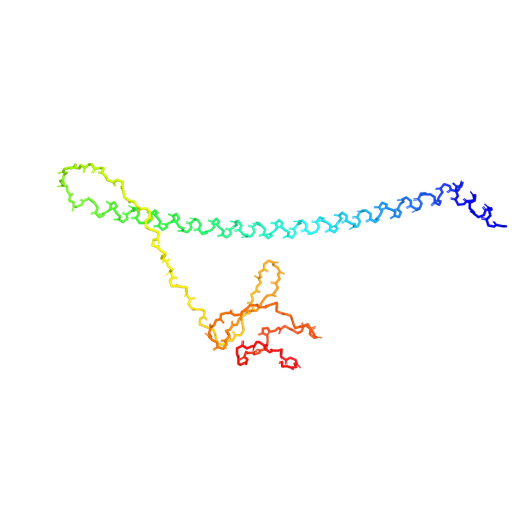RO A 1 109 ? -11.190 3.157 2.948 1.00 95.06 109 PRO A N 1
ATOM 831 C CA . PRO A 1 109 ? -9.841 3.373 2.447 1.00 95.06 109 PRO A CA 1
ATOM 832 C C . PRO A 1 109 ? -8.900 3.745 3.597 1.00 95.06 109 PRO A C 1
ATOM 834 O O . PRO A 1 109 ? -9.239 4.569 4.448 1.00 95.06 109 PRO A O 1
ATOM 837 N N . ILE A 1 110 ? -7.713 3.148 3.614 1.00 94.38 110 ILE A N 1
ATOM 838 C CA . ILE A 1 110 ? -6.618 3.538 4.503 1.00 94.38 110 ILE A CA 1
ATOM 839 C C . ILE A 1 110 ? -5.324 3.588 3.698 1.00 94.38 110 ILE A C 1
ATOM 841 O O . ILE A 1 110 ? -5.104 2.739 2.837 1.00 94.38 110 ILE A O 1
ATOM 845 N N . ASP A 1 111 ? -4.439 4.516 4.037 1.00 92.06 111 ASP A N 1
ATOM 846 C CA . ASP A 1 111 ? -3.075 4.515 3.521 1.00 92.06 111 ASP A CA 1
ATOM 847 C C . ASP A 1 111 ? -2.154 3.939 4.595 1.00 92.06 111 ASP A C 1
ATOM 849 O O . ASP A 1 111 ? -2.115 4.411 5.734 1.00 92.06 111 ASP A O 1
ATOM 853 N N . CYS A 1 112 ? -1.444 2.865 4.256 1.00 86.19 112 CYS A N 1
ATOM 854 C CA . CYS A 1 112 ? -0.518 2.208 5.168 1.00 86.19 112 CYS A CA 1
ATOM 855 C C . CYS A 1 112 ? 0.775 1.899 4.424 1.00 86.19 112 CYS A C 1
ATOM 857 O O . CYS A 1 112 ? 0.755 1.210 3.406 1.00 86.19 112 CYS A O 1
ATOM 859 N N . PHE A 1 113 ? 1.893 2.410 4.945 1.00 83.12 113 PHE A N 1
ATOM 860 C CA . PHE A 1 113 ? 3.206 2.310 4.297 1.00 83.12 113 PHE A CA 1
ATOM 861 C C . PHE A 1 113 ? 3.213 2.890 2.871 1.00 83.12 113 PHE A C 1
ATOM 863 O O . PHE A 1 113 ? 3.808 2.299 1.974 1.00 83.12 113 PHE A O 1
ATOM 870 N N . GLU A 1 114 ? 2.513 4.018 2.676 1.00 82.06 114 GLU A N 1
ATOM 871 C CA . GLU A 1 114 ? 2.330 4.701 1.377 1.00 82.06 114 GLU A CA 1
ATOM 872 C C . GLU A 1 114 ? 1.628 3.852 0.305 1.00 82.06 114 GLU A C 1
ATOM 874 O O . GLU A 1 114 ? 1.561 4.228 -0.863 1.00 82.06 114 GLU A O 1
ATOM 879 N N . GLU A 1 115 ? 1.072 2.708 0.696 1.00 89.75 115 GLU A N 1
ATOM 880 C CA . GLU A 1 115 ? 0.263 1.869 -0.170 1.00 89.75 115 GLU A CA 1
ATOM 881 C C . GLU A 1 115 ? -1.212 2.036 0.205 1.00 89.75 115 GLU A C 1
ATOM 883 O O . GLU A 1 115 ? -1.545 2.042 1.396 1.00 89.75 115 GLU A O 1
ATOM 888 N N . PRO A 1 116 ? -2.111 2.172 -0.784 1.00 95.19 116 PRO A N 1
ATOM 889 C CA . PRO A 1 116 ? -3.527 2.316 -0.515 1.00 95.19 116 PRO A CA 1
ATOM 890 C C . PRO A 1 116 ? -4.142 0.933 -0.270 1.00 95.19 116 PRO A C 1
ATOM 892 O O . PRO A 1 116 ? -4.061 0.025 -1.103 1.00 95.19 116 PRO A O 1
ATOM 895 N N . TRP A 1 117 ? -4.805 0.774 0.869 1.00 96.31 117 TRP A N 1
ATOM 896 C CA . TRP A 1 117 ? -5.507 -0.440 1.286 1.00 96.31 117 TRP A CA 1
ATOM 897 C C . TRP A 1 117 ? -6.987 -0.153 1.519 1.00 96.31 117 TRP A C 1
ATOM 899 O O . TRP A 1 117 ? -7.411 0.992 1.680 1.00 96.31 117 TRP A O 1
ATOM 909 N N . VAL A 1 118 ? -7.795 -1.207 1.538 1.00 95.50 118 VAL A N 1
ATOM 910 C CA . VAL A 1 118 ? -9.215 -1.124 1.868 1.00 95.50 118 VAL A CA 1
ATOM 911 C C . VAL A 1 118 ? -9.572 -2.161 2.925 1.00 95.50 118 VAL A C 1
ATOM 913 O O . VAL A 1 118 ? -9.317 -3.359 2.769 1.00 95.50 118 VAL A O 1
ATOM 916 N N . LEU A 1 119 ? -10.157 -1.681 4.019 1.00 95.06 119 LEU A N 1
ATOM 917 C CA . LEU A 1 119 ? -10.701 -2.501 5.094 1.00 95.06 119 LEU A CA 1
ATOM 918 C C . LEU A 1 119 ? -12.190 -2.741 4.861 1.00 95.06 119 LEU A C 1
ATOM 920 O O . LEU A 1 119 ? -12.918 -1.828 4.484 1.00 95.06 119 LEU A O 1
ATOM 924 N N . PHE A 1 120 ? -12.661 -3.953 5.126 1.00 93.38 120 PHE A N 1
ATOM 925 C CA . PHE A 1 120 ? -14.080 -4.302 5.039 1.00 93.38 120 PHE A CA 1
ATOM 926 C C . PHE A 1 120 ? -14.436 -5.414 6.027 1.00 93.38 120 PHE A C 1
ATOM 928 O O . PHE A 1 120 ? -13.559 -6.008 6.654 1.00 93.38 120 PHE A O 1
ATOM 935 N N . ARG A 1 121 ? -15.729 -5.710 6.186 1.00 91.44 121 ARG A N 1
ATOM 936 C CA . ARG A 1 121 ? -16.201 -6.832 7.008 1.00 91.44 121 ARG A CA 1
ATOM 937 C C . ARG A 1 121 ? -16.590 -8.020 6.139 1.00 91.44 121 ARG A C 1
ATOM 939 O O . ARG A 1 121 ? -17.361 -7.884 5.196 1.00 91.44 121 ARG A O 1
ATOM 946 N N . GLY A 1 122 ? -16.044 -9.183 6.476 1.00 90.38 122 GLY A N 1
ATOM 947 C CA . GLY A 1 122 ? -16.413 -10.466 5.897 1.00 90.38 122 GLY A CA 1
ATOM 948 C C . GLY A 1 122 ? -17.774 -10.961 6.390 1.00 90.38 122 GLY A C 1
ATOM 949 O O . GLY A 1 122 ? -18.366 -10.388 7.305 1.00 90.38 122 GLY A O 1
ATOM 950 N N . LYS A 1 123 ? -18.245 -12.070 5.811 1.00 89.56 123 LYS A N 1
ATOM 951 C CA . LYS A 1 123 ? -19.556 -12.671 6.109 1.00 89.56 123 LYS A CA 1
ATOM 952 C C . LYS A 1 123 ? -19.685 -13.066 7.581 1.00 89.56 123 LYS A C 1
ATOM 954 O O . LYS A 1 123 ? -20.743 -12.903 8.173 1.00 89.56 123 LYS A O 1
ATOM 959 N N . ASP A 1 124 ? -18.575 -13.491 8.177 1.00 88.62 124 ASP A N 1
ATOM 960 C CA . ASP A 1 124 ? -18.488 -13.892 9.584 1.00 88.62 124 ASP A CA 1
ATOM 961 C C . ASP A 1 124 ? -18.241 -12.701 10.533 1.00 88.62 124 ASP A C 1
ATOM 963 O O . ASP A 1 124 ? -17.916 -12.882 11.704 1.00 88.62 124 ASP A O 1
ATOM 967 N N . GLY A 1 125 ? -18.291 -11.464 10.026 1.00 86.25 125 GLY A N 1
ATOM 968 C CA . GLY A 1 125 ? -17.956 -10.250 10.774 1.00 86.25 125 GLY A CA 1
ATOM 969 C C . GLY A 1 125 ? -16.453 -10.019 10.977 1.00 86.25 125 GLY A C 1
ATOM 970 O O . GLY A 1 125 ? -16.064 -8.970 11.498 1.00 86.25 125 GLY A O 1
ATOM 971 N N . ASN A 1 126 ? -15.596 -10.948 10.544 1.00 89.38 126 ASN A N 1
ATOM 972 C CA . ASN A 1 126 ? -14.142 -10.798 10.588 1.00 89.38 126 ASN A CA 1
ATOM 973 C C . ASN A 1 126 ? -13.663 -9.676 9.645 1.00 89.38 126 ASN A C 1
ATOM 975 O O . ASN A 1 126 ? -14.209 -9.532 8.552 1.00 89.38 126 ASN A O 1
ATOM 979 N N . PRO A 1 127 ? -12.649 -8.881 10.029 1.00 91.69 127 PRO A N 1
ATOM 980 C CA . PRO A 1 127 ? -12.101 -7.850 9.156 1.00 91.69 127 PRO A CA 1
ATOM 981 C C . PRO A 1 127 ? -11.325 -8.474 7.987 1.00 91.69 127 PRO A C 1
ATOM 983 O O . PRO A 1 127 ? -10.509 -9.373 8.185 1.00 91.69 127 PRO A O 1
ATOM 986 N N . GLY A 1 128 ? -11.559 -7.962 6.783 1.00 92.19 128 GLY A N 1
ATOM 987 C CA . GLY A 1 128 ? -10.750 -8.186 5.590 1.00 92.19 128 GLY A CA 1
ATOM 988 C C . GLY A 1 128 ? -9.921 -6.943 5.266 1.00 92.19 128 GLY A C 1
ATOM 989 O O . GLY A 1 128 ? -10.350 -5.823 5.540 1.00 92.19 128 GLY A O 1
ATOM 990 N N . CYS A 1 129 ? -8.733 -7.145 4.697 1.00 94.12 129 CYS A N 1
ATOM 991 C CA . CYS A 1 129 ? -7.858 -6.080 4.211 1.00 94.12 129 CYS A CA 1
ATOM 992 C C . CYS A 1 129 ? -7.242 -6.520 2.883 1.00 94.12 129 CYS A C 1
ATOM 994 O O . CYS A 1 129 ? -6.648 -7.596 2.816 1.00 94.12 129 CYS A O 1
ATOM 996 N N . VAL A 1 130 ? -7.396 -5.711 1.838 1.00 94.94 130 VAL A N 1
ATOM 997 C CA . VAL A 1 130 ? -6.768 -5.933 0.526 1.00 94.94 130 VAL A CA 1
ATOM 998 C C . VAL A 1 130 ? -6.227 -4.611 -0.015 1.00 94.94 130 VAL A C 1
ATOM 1000 O O . VAL A 1 130 ? -6.622 -3.549 0.466 1.00 94.94 130 VAL A O 1
ATOM 1003 N N . GLN A 1 131 ? -5.324 -4.649 -0.998 1.00 95.81 131 GLN A N 1
ATOM 1004 C CA . GLN A 1 131 ? -4.901 -3.426 -1.687 1.00 95.81 131 GLN A CA 1
ATOM 1005 C C . GLN A 1 131 ? -6.111 -2.751 -2.341 1.00 95.81 131 GLN A C 1
ATOM 1007 O O . GLN A 1 131 ? -6.988 -3.418 -2.889 1.00 95.81 131 GLN A O 1
ATOM 1012 N N . ASN A 1 132 ? -6.160 -1.423 -2.302 1.00 96.50 132 ASN A N 1
ATOM 1013 C CA . ASN A 1 132 ? -7.265 -0.607 -2.805 1.00 96.50 132 ASN A CA 1
ATOM 1014 C C . ASN A 1 132 ? -7.232 -0.454 -4.336 1.00 96.50 132 ASN A C 1
ATOM 1016 O O . ASN A 1 132 ? -7.539 0.607 -4.872 1.00 96.50 132 ASN A O 1
ATOM 1020 N N . THR A 1 133 ? -6.859 -1.519 -5.039 1.00 96.25 133 THR A N 1
ATOM 1021 C CA . THR A 1 133 ? -6.661 -1.528 -6.485 1.00 96.25 133 THR A CA 1
ATOM 1022 C C . THR A 1 133 ? -7.201 -2.832 -7.039 1.00 96.25 133 THR A C 1
ATOM 1024 O O . THR A 1 133 ? -6.744 -3.919 -6.689 1.00 96.25 133 THR A O 1
ATOM 1027 N N . CYS A 1 134 ? -8.190 -2.738 -7.920 1.00 94.81 134 CYS A N 1
ATOM 1028 C CA . CYS A 1 134 ? -8.716 -3.908 -8.599 1.00 94.81 134 CYS A CA 1
ATOM 1029 C C . CYS A 1 134 ? -7.687 -4.501 -9.579 1.00 94.81 134 CYS A C 1
ATOM 1031 O O . CYS A 1 134 ? -7.132 -3.783 -10.404 1.00 94.81 134 CYS A O 1
ATOM 1033 N N . VAL A 1 135 ? -7.513 -5.825 -9.574 1.00 94.12 135 VAL A N 1
ATOM 1034 C CA . VAL A 1 135 ? -6.557 -6.525 -10.455 1.00 94.12 135 VAL A CA 1
ATOM 1035 C C . VAL A 1 135 ? -6.889 -6.378 -11.948 1.00 94.12 135 VAL A C 1
ATOM 1037 O O . VAL A 1 135 ? -5.984 -6.383 -12.774 1.00 94.12 135 VAL A O 1
ATOM 1040 N N . GLN A 1 136 ? -8.166 -6.234 -12.323 1.00 92.12 136 GLN A N 1
ATOM 1041 C CA . GLN A 1 136 ? -8.555 -6.191 -13.740 1.00 92.12 136 GLN A CA 1
ATOM 1042 C C . GLN A 1 136 ? -8.381 -4.815 -14.391 1.00 92.12 136 GLN A C 1
ATOM 1044 O O . GLN A 1 136 ? -7.956 -4.729 -15.539 1.00 92.12 136 GLN A O 1
ATOM 1049 N N . ARG A 1 137 ? -8.770 -3.741 -13.695 1.00 92.56 137 ARG A N 1
ATOM 1050 C CA . ARG A 1 137 ? -8.825 -2.380 -14.266 1.00 92.56 137 ARG A CA 1
ATOM 1051 C C . ARG A 1 137 ? -8.151 -1.314 -13.413 1.00 92.56 137 ARG A C 1
ATOM 1053 O O . ARG A 1 137 ? -8.298 -0.133 -13.703 1.00 92.56 137 ARG A O 1
ATOM 1060 N N . ALA A 1 138 ? -7.485 -1.711 -12.332 1.00 93.69 138 ALA A N 1
ATOM 1061 C CA . ALA A 1 138 ? -6.936 -0.800 -11.333 1.00 93.69 138 ALA A CA 1
ATOM 1062 C C . ALA A 1 138 ? -7.969 0.173 -10.721 1.00 93.69 138 ALA A C 1
ATOM 1064 O O . ALA A 1 138 ? -7.590 1.169 -10.115 1.00 93.69 138 ALA A O 1
ATOM 1065 N N . CYS A 1 139 ? -9.276 -0.116 -10.840 1.00 95.19 139 CYS A N 1
ATOM 1066 C CA . CYS A 1 139 ? -10.323 0.689 -10.212 1.00 95.19 139 CYS A CA 1
ATOM 1067 C C . CYS A 1 139 ? -10.139 0.685 -8.678 1.00 95.19 139 CYS A C 1
ATOM 1069 O O . CYS A 1 139 ? -9.880 -0.388 -8.115 1.00 95.19 139 CYS A O 1
ATOM 1071 N N . PRO A 1 140 ? -10.319 1.827 -7.989 1.00 95.94 140 PRO A N 1
ATOM 1072 C CA . PRO A 1 140 ? -10.234 1.874 -6.535 1.00 95.94 140 PRO A CA 1
ATOM 1073 C C . PRO A 1 140 ? -11.363 1.063 -5.889 1.00 95.94 140 PRO A C 1
ATOM 1075 O O . PRO A 1 140 ? -12.543 1.362 -6.080 1.00 95.94 140 PRO A O 1
ATOM 1078 N N . LEU A 1 141 ? -11.015 0.031 -5.118 1.00 95.94 141 LEU A N 1
ATOM 1079 C CA . LEU A 1 141 ? -11.996 -0.901 -4.545 1.00 95.94 141 LEU A CA 1
ATOM 1080 C C . LEU A 1 141 ? -12.862 -0.267 -3.450 1.00 95.94 141 LEU A C 1
ATOM 1082 O O . LEU A 1 141 ? -14.003 -0.679 -3.261 1.00 95.94 141 LEU A O 1
ATOM 1086 N N . HIS A 1 142 ? -12.359 0.756 -2.758 1.00 95.12 142 HIS A N 1
ATOM 1087 C CA . HIS A 1 142 ? -13.117 1.492 -1.744 1.00 95.12 142 HIS A CA 1
ATOM 1088 C C . HIS A 1 142 ? -14.342 2.242 -2.294 1.00 95.12 142 HIS A C 1
ATOM 1090 O O . HIS A 1 142 ? -15.239 2.563 -1.525 1.00 95.12 142 HIS A O 1
ATOM 1096 N N . LEU A 1 143 ? -14.396 2.502 -3.605 1.00 95.38 143 LEU A N 1
ATOM 1097 C CA . LEU A 1 143 ? -15.572 3.076 -4.272 1.00 95.38 143 LEU A CA 1
ATOM 1098 C C . LEU A 1 143 ? -16.633 2.016 -4.611 1.00 95.38 143 LEU A C 1
ATOM 1100 O O . LEU A 1 143 ? -17.701 2.348 -5.120 1.00 95.38 143 LEU A O 1
ATOM 1104 N N . GLY A 1 144 ? -16.314 0.740 -4.395 1.00 93.94 144 GLY A N 1
ATOM 1105 C CA . GLY A 1 144 ? -17.211 -0.384 -4.610 1.00 93.94 144 GLY A CA 1
ATOM 1106 C C . GLY A 1 144 ? -18.131 -0.653 -3.425 1.00 93.94 144 GLY A C 1
ATOM 1107 O O . GLY A 1 144 ? -18.452 0.220 -2.620 1.00 93.94 144 GLY A O 1
ATOM 1108 N N . SER A 1 145 ? -18.560 -1.907 -3.316 1.00 94.25 145 SER A N 1
ATOM 1109 C CA . SER A 1 145 ? -19.438 -2.373 -2.240 1.00 94.25 145 SER A CA 1
ATOM 1110 C C . SER A 1 145 ? -18.942 -3.698 -1.667 1.00 94.25 145 SER A C 1
ATOM 1112 O O . SER A 1 145 ? -18.043 -4.333 -2.220 1.00 94.25 145 SER A O 1
ATOM 1114 N N . VAL A 1 146 ? -19.494 -4.103 -0.525 1.00 94.06 146 VAL A N 1
ATOM 1115 C CA . VAL A 1 146 ? -19.176 -5.383 0.113 1.00 94.06 146 VAL A CA 1
ATOM 1116 C C . VAL A 1 146 ? -20.412 -6.266 0.036 1.00 94.06 146 VAL A C 1
ATOM 1118 O O . VAL A 1 146 ? -21.412 -5.979 0.686 1.00 94.06 146 VAL A O 1
ATOM 1121 N N . ASN A 1 147 ? -20.331 -7.343 -0.741 1.00 92.38 147 ASN A N 1
ATOM 1122 C CA . ASN A 1 147 ? -21.419 -8.294 -0.949 1.00 92.38 147 ASN A CA 1
ATOM 1123 C C . ASN A 1 147 ? -21.002 -9.673 -0.445 1.00 92.38 147 ASN A C 1
ATOM 1125 O O . ASN A 1 147 ? -19.919 -10.161 -0.760 1.00 92.38 147 ASN A O 1
ATOM 1129 N N . GLU A 1 148 ? -21.840 -10.278 0.399 1.00 90.25 148 GLU A N 1
ATOM 1130 C CA . GLU A 1 148 ? -21.570 -11.572 1.048 1.00 90.25 148 GLU A CA 1
ATOM 1131 C C . GLU A 1 148 ? -20.193 -11.651 1.735 1.00 90.25 148 GLU A C 1
ATOM 1133 O O . GLU A 1 148 ? -19.539 -12.695 1.766 1.00 90.25 148 GLU A O 1
ATOM 1138 N N . GLY A 1 149 ? -19.726 -10.526 2.284 1.00 89.25 149 GLY A N 1
ATOM 1139 C CA . GLY A 1 149 ? -18.419 -10.444 2.926 1.00 89.25 149 GLY A CA 1
ATOM 1140 C C . GLY A 1 149 ? -17.224 -10.403 1.977 1.00 89.25 149 GLY A C 1
ATOM 1141 O O . GLY A 1 149 ? -16.096 -10.617 2.421 1.00 89.25 149 GLY A O 1
ATOM 1142 N N . ARG A 1 150 ? -17.444 -10.157 0.686 1.00 92.94 150 ARG A N 1
ATOM 1143 C CA . ARG A 1 150 ? -16.400 -9.931 -0.313 1.00 92.94 150 ARG A CA 1
ATOM 1144 C C . ARG A 1 150 ? -16.514 -8.518 -0.846 1.00 92.94 150 ARG A C 1
ATOM 1146 O O . ARG A 1 150 ? -17.608 -8.040 -1.126 1.00 92.94 150 ARG A O 1
ATOM 1153 N N . ILE A 1 151 ? -15.375 -7.861 -1.000 1.00 94.56 151 ILE A N 1
ATOM 1154 C CA . ILE A 1 151 ? -15.332 -6.577 -1.683 1.00 94.56 151 ILE A CA 1
ATOM 1155 C C . ILE A 1 151 ? -15.521 -6.781 -3.188 1.00 94.56 151 ILE A C 1
ATOM 1157 O O . ILE A 1 151 ? -14.925 -7.687 -3.771 1.00 94.56 151 ILE A O 1
ATOM 1161 N N . GLN A 1 152 ? -16.361 -5.953 -3.795 1.00 95.06 152 GLN A N 1
ATOM 1162 C CA . GLN A 1 152 ? -16.655 -5.965 -5.222 1.00 95.06 152 GLN A CA 1
ATOM 1163 C C . GLN A 1 152 ? -16.135 -4.702 -5.884 1.00 95.06 152 GLN A C 1
ATOM 1165 O O . GLN A 1 152 ? -16.231 -3.603 -5.332 1.00 95.06 152 GLN A O 1
ATOM 1170 N N . CYS A 1 153 ? -15.597 -4.861 -7.089 1.00 96.06 153 CYS A N 1
ATOM 1171 C CA . CYS A 1 153 ? -15.123 -3.735 -7.864 1.00 96.06 153 CYS A CA 1
ATOM 1172 C C . CYS A 1 153 ? -16.322 -2.921 -8.374 1.00 96.06 153 CYS A C 1
ATOM 1174 O O . CYS A 1 153 ? -17.243 -3.501 -8.953 1.00 96.06 153 CYS A O 1
ATOM 1176 N N . PRO A 1 154 ? -16.309 -1.579 -8.271 1.00 95.38 154 PRO A N 1
ATOM 1177 C CA . PRO A 1 154 ? -17.395 -0.753 -8.810 1.00 95.38 154 PRO A CA 1
ATOM 1178 C C . PRO A 1 154 ? -17.558 -0.897 -10.332 1.00 95.38 154 PRO A C 1
ATOM 1180 O O . PRO A 1 154 ? -18.620 -0.616 -10.875 1.00 95.38 154 PRO A O 1
ATOM 1183 N N . CYS A 1 155 ? -16.505 -1.329 -11.029 1.00 93.12 155 CYS A N 1
ATOM 1184 C CA . CYS A 1 155 ? -16.460 -1.380 -12.485 1.00 93.12 155 CYS A CA 1
ATOM 1185 C C . CYS A 1 155 ? -17.063 -2.668 -13.079 1.00 93.12 155 CYS A C 1
ATOM 1187 O O . CYS A 1 155 ? -17.501 -2.646 -14.228 1.00 93.12 155 CYS A O 1
ATOM 1189 N N . HIS A 1 156 ? -17.027 -3.795 -12.360 1.00 93.38 156 HIS A N 1
ATOM 1190 C CA . HIS A 1 156 ? -17.389 -5.109 -12.922 1.0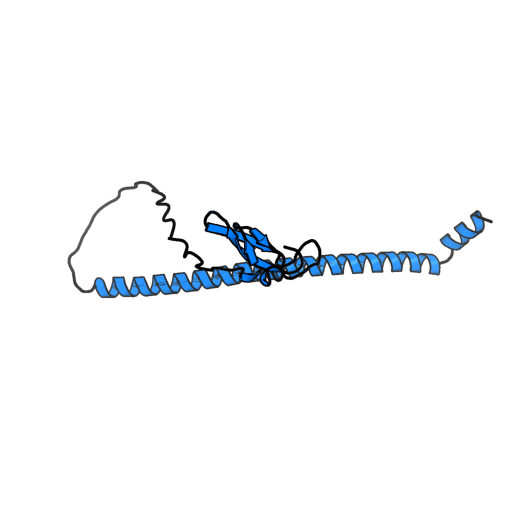0 93.38 156 HIS A CA 1
ATOM 1191 C C . HIS A 1 156 ? -17.835 -6.156 -11.883 1.00 93.38 156 HIS A C 1
ATOM 1193 O O . HIS A 1 156 ? -17.958 -7.329 -12.233 1.00 93.38 156 HIS A O 1
ATOM 1199 N N . GLY A 1 157 ? -18.098 -5.748 -10.636 1.00 89.12 157 GLY A N 1
ATOM 1200 C CA . GLY A 1 157 ? -18.483 -6.649 -9.541 1.00 89.12 157 GLY A CA 1
ATOM 1201 C C . GLY A 1 157 ? -17.317 -7.431 -8.956 1.00 89.12 157 GLY A C 1
ATOM 1202 O O . GLY A 1 157 ? -17.609 -8.430 -8.268 1.00 89.12 157 GLY A O 1
#

Sequence (157 aa):
MLLHEKVVEVLNPLAWEYKSIGSMKKELAELQGELAQAHKQVHTSEARVSAALDKLAYLEKLVNGKLLEDKTKTESSVASPSSSTSTQSLDTLKRKSPRKSLDVSGPIPIDCFEEPWVLFRGKDGNPGCVQNTCVQRACPLHLGSVNEGRIQCPCHG

Radius of gyration: 31.37 Å; chains: 1; bounding box: 64×29×104 Å

pLDDT: mean 79.74, std 19.3, range [33.03, 97.62]

InterPro domains:
  IPR017941 Rieske [2Fe-2S] iron-sulphur domain [PF00355] (105-157)
  IPR017941 Rieske [2Fe-2S] iron-sulphur domain [PS51296] (94-157)
  IPR036922 Rieske [2Fe-2S] iron-sulphur domain superfamily [G3DSA:2.102.10.10] (97-157)
  IPR036922 Rieske [2Fe-2S] iron-sulphur domain superfamily [SSF50022] (104-157)
  IPR050584 Cholesterol 7-desaturase [PTHR21266] (9-157)

Secondary structure (DSSP, 8-state):
-HHHHHHHHHH-HHHHHHHHHHHHHHHHHHHHHHHHHHHHHHHHHHHHHHHHHHHHHHHHHHHHHHHHHHHHHHTS----------------------PPP---SS-EEEEETTEEEEEEE-TTS-EEEEESS-TTT---GGGSEEETTEEE-TTT-